Protein AF-A0A7H1RIG4-F1 (afdb_monomer)

Mean predicted aligned error: 4.71 Å

Structure (mmCIF, N/CA/C/O backbone):
data_AF-A0A7H1RIG4-F1
#
_entry.id   AF-A0A7H1RIG4-F1
#
loop_
_atom_site.group_PDB
_atom_site.id
_atom_site.type_symbol
_atom_site.label_atom_id
_atom_site.label_alt_id
_atom_site.label_comp_id
_atom_site.label_asym_id
_atom_site.label_entity_id
_atom_site.label_seq_id
_atom_site.pdbx_PDB_ins_code
_atom_site.Cartn_x
_atom_site.Cartn_y
_atom_site.Cartn_z
_atom_site.occupancy
_atom_site.B_iso_or_equiv
_atom_site.auth_seq_id
_atom_site.auth_comp_id
_atom_site.auth_asym_id
_atom_site.auth_atom_id
_atom_site.pdbx_PDB_model_num
ATOM 1 N N . MET A 1 1 ? -14.682 16.332 10.561 1.00 39.66 1 MET A N 1
ATOM 2 C CA . MET A 1 1 ? -13.768 15.872 11.623 1.00 39.66 1 MET A CA 1
ATOM 3 C C . MET A 1 1 ? -12.580 15.230 10.943 1.00 39.66 1 MET A C 1
ATOM 5 O O . MET A 1 1 ? -12.786 14.329 10.143 1.00 39.66 1 MET A O 1
ATOM 9 N N . SER A 1 2 ? -11.381 15.766 11.148 1.00 47.62 2 SER A N 1
ATOM 10 C CA . SER A 1 2 ? -10.165 15.254 10.517 1.00 47.62 2 SER A CA 1
ATOM 11 C C . SER A 1 2 ? -9.740 13.992 11.257 1.00 47.62 2 SER A C 1
ATOM 13 O O . SER A 1 2 ? -9.126 14.077 12.322 1.00 47.62 2 SER A O 1
ATOM 15 N N . SER A 1 3 ? -10.125 12.828 10.741 1.00 60.34 3 SER A N 1
ATOM 16 C CA . SER A 1 3 ? -9.576 11.561 11.212 1.00 60.34 3 SER A CA 1
ATOM 17 C C . SER A 1 3 ? -8.061 11.608 11.044 1.00 60.34 3 SER A C 1
ATOM 19 O O . SER A 1 3 ? -7.555 11.681 9.924 1.00 60.34 3 SER A O 1
ATOM 21 N N . HIS A 1 4 ? -7.329 11.649 12.157 1.00 81.00 4 HIS A N 1
ATOM 22 C CA . HIS A 1 4 ? -5.872 11.639 12.133 1.00 81.00 4 HIS A CA 1
ATOM 23 C C . HIS A 1 4 ? -5.418 10.227 11.765 1.00 81.00 4 HIS A C 1
ATOM 25 O O . HIS A 1 4 ? -5.380 9.325 12.603 1.00 81.00 4 HIS A O 1
ATOM 31 N N . GLN A 1 5 ? -5.133 10.034 10.481 1.00 89.81 5 GLN A N 1
ATOM 32 C CA . GLN A 1 5 ? -4.573 8.795 9.967 1.00 89.81 5 GLN A CA 1
ATOM 33 C C . GLN A 1 5 ? -3.058 8.789 10.192 1.00 89.81 5 GLN A C 1
ATOM 35 O O . GLN A 1 5 ? -2.374 9.768 9.889 1.00 89.81 5 GLN A O 1
ATOM 40 N N . ILE A 1 6 ? -2.532 7.677 10.697 1.00 92.44 6 ILE A N 1
ATOM 41 C CA . ILE A 1 6 ? -1.096 7.453 10.901 1.00 92.44 6 ILE A CA 1
ATOM 42 C C . ILE A 1 6 ? -0.611 6.326 9.993 1.00 92.44 6 ILE A C 1
ATOM 44 O O . ILE A 1 6 ? -1.405 5.497 9.547 1.00 92.44 6 ILE A O 1
ATOM 48 N N . ALA A 1 7 ? 0.686 6.307 9.692 1.00 94.25 7 ALA A N 1
ATOM 49 C CA . ALA A 1 7 ? 1.285 5.285 8.843 1.00 94.25 7 ALA A CA 1
ATOM 50 C C . ALA A 1 7 ? 1.413 3.965 9.616 1.00 94.25 7 ALA A C 1
ATOM 52 O O . ALA A 1 7 ? 2.240 3.853 10.506 1.00 94.25 7 ALA A O 1
ATOM 53 N N . MET A 1 8 ? 0.620 2.957 9.263 1.00 94.75 8 MET A N 1
ATOM 54 C CA . MET A 1 8 ? 0.595 1.664 9.954 1.00 94.75 8 MET A CA 1
ATOM 55 C C . MET A 1 8 ? 1.655 0.704 9.428 1.00 94.75 8 MET A C 1
ATOM 57 O O . MET A 1 8 ? 2.361 0.052 10.195 1.00 94.75 8 MET A O 1
ATOM 61 N N . PHE A 1 9 ? 1.773 0.633 8.104 1.00 95.44 9 PHE A N 1
ATOM 62 C CA . PHE A 1 9 ? 2.646 -0.315 7.431 1.00 95.44 9 PHE A CA 1
ATOM 63 C C . PHE A 1 9 ? 3.354 0.338 6.256 1.00 95.44 9 PHE A C 1
ATOM 65 O O . PHE A 1 9 ? 2.790 1.196 5.571 1.00 95.44 9 PHE A O 1
ATOM 72 N N . THR A 1 10 ? 4.565 -0.135 5.981 1.00 95.44 10 THR A N 1
ATOM 73 C CA . THR A 1 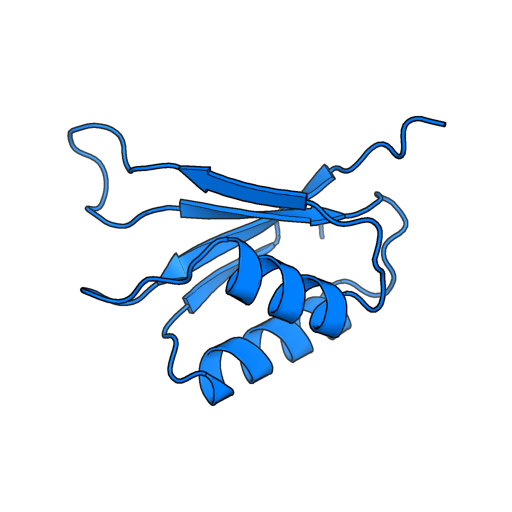10 ? 5.254 0.117 4.714 1.00 95.4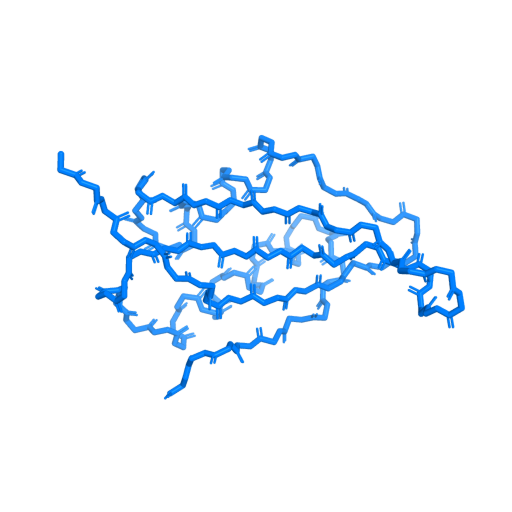4 10 THR A CA 1
ATOM 74 C C . THR A 1 10 ? 5.638 -1.194 4.058 1.00 95.44 10 THR A C 1
ATOM 76 O O . THR A 1 10 ? 5.939 -2.170 4.742 1.00 95.44 10 THR A O 1
ATOM 79 N N . PHE A 1 11 ? 5.618 -1.240 2.729 1.00 95.06 11 PHE A N 1
ATOM 80 C CA . PHE A 1 11 ? 6.121 -2.396 1.999 1.00 95.06 11 PHE A CA 1
ATOM 81 C C . PHE A 1 11 ? 6.693 -2.033 0.635 1.00 95.06 11 PHE A C 1
ATOM 83 O O . PHE A 1 11 ? 6.417 -0.976 0.071 1.00 95.06 11 PHE A O 1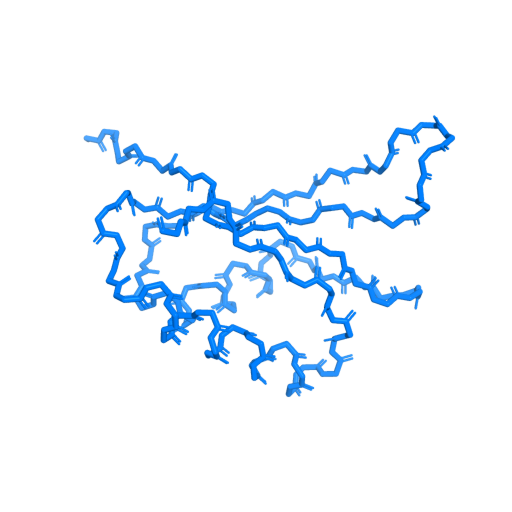
ATOM 90 N N . THR A 1 12 ? 7.485 -2.954 0.098 1.00 94.50 12 THR A N 1
ATOM 91 C CA . THR A 1 12 ? 7.918 -2.960 -1.306 1.00 94.50 12 THR A CA 1
ATOM 92 C C . THR A 1 12 ? 7.419 -4.237 -1.967 1.00 94.50 12 THR A C 1
ATOM 94 O O . THR A 1 12 ? 7.209 -5.232 -1.274 1.00 94.50 12 THR A O 1
ATOM 97 N N . LEU A 1 13 ? 7.219 -4.209 -3.282 1.00 93.50 13 LEU A N 1
ATOM 98 C CA . LEU A 1 13 ? 6.806 -5.379 -4.063 1.00 93.50 13 LEU A CA 1
ATOM 99 C C . LEU A 1 13 ? 8.001 -6.071 -4.733 1.00 93.50 13 LEU A C 1
ATOM 101 O O . LEU A 1 13 ? 9.142 -5.598 -4.644 1.00 93.50 13 LEU A O 1
ATOM 105 N N . GLY A 1 14 ? 7.752 -7.207 -5.383 1.00 90.00 14 GLY A N 1
ATOM 106 C CA . GLY A 1 14 ? 8.715 -7.902 -6.223 1.00 90.00 14 GLY A CA 1
ATOM 107 C C . GLY A 1 14 ? 9.228 -7.029 -7.370 1.00 90.00 14 GLY A C 1
ATOM 108 O O . GLY A 1 14 ? 8.750 -5.922 -7.625 1.00 90.00 14 GLY A O 1
ATOM 109 N N . LYS A 1 15 ? 10.262 -7.513 -8.061 1.00 84.81 15 LYS A N 1
ATOM 110 C CA . LYS A 1 15 ? 10.756 -6.838 -9.267 1.00 84.81 15 LYS A CA 1
ATOM 111 C C . LYS A 1 15 ? 9.647 -6.869 -10.327 1.00 84.81 15 LYS A C 1
ATOM 113 O O . LYS A 1 15 ? 9.013 -7.902 -10.488 1.00 84.81 15 LYS A O 1
ATOM 118 N N . ASP A 1 16 ? 9.428 -5.746 -11.007 1.00 84.69 16 ASP A N 1
ATOM 119 C CA . ASP A 1 16 ? 8.404 -5.572 -12.052 1.00 84.69 16 ASP A CA 1
ATOM 120 C C . ASP A 1 16 ? 6.942 -5.684 -11.560 1.00 84.69 16 ASP A C 1
ATOM 122 O O . ASP A 1 16 ? 6.002 -5.561 -12.344 1.00 84.69 16 ASP A O 1
ATOM 126 N N . GLU A 1 17 ? 6.726 -5.820 -10.248 1.00 90.81 17 GLU A N 1
ATOM 127 C CA . GLU A 1 17 ? 5.401 -5.806 -9.637 1.00 90.81 17 GLU A CA 1
ATOM 128 C C . GLU A 1 17 ? 4.994 -4.393 -9.224 1.00 90.81 17 GLU A C 1
ATOM 130 O O . GLU A 1 17 ? 5.762 -3.614 -8.650 1.00 90.81 17 GLU A O 1
ATOM 135 N N . SER A 1 18 ? 3.730 -4.064 -9.464 1.00 91.38 18 SER A N 1
ATOM 136 C CA . SER A 1 18 ? 3.148 -2.819 -8.991 1.00 91.38 18 SER A CA 1
ATOM 137 C C . SER A 1 18 ? 1.678 -3.006 -8.664 1.00 91.38 18 SER A C 1
ATOM 139 O O . SER A 1 18 ? 0.996 -3.857 -9.232 1.00 91.38 18 SER A O 1
ATOM 141 N N . ILE A 1 19 ? 1.183 -2.190 -7.740 1.00 93.44 19 ILE A N 1
ATOM 142 C CA . ILE A 1 19 ? -0.237 -2.129 -7.420 1.00 93.44 19 ILE A CA 1
ATOM 143 C C . ILE A 1 19 ? -0.713 -0.687 -7.545 1.00 93.44 19 ILE A C 1
ATOM 145 O O . ILE A 1 19 ? -0.127 0.245 -6.992 1.00 93.44 19 ILE A O 1
ATOM 149 N N . GLY A 1 20 ? -1.783 -0.494 -8.314 1.00 93.38 20 GLY A N 1
ATOM 150 C CA . GLY A 1 20 ? -2.402 0.816 -8.474 1.00 93.38 20 GLY A CA 1
ATOM 151 C C . GLY A 1 20 ? -3.076 1.293 -7.179 1.00 93.38 20 GLY A C 1
ATOM 152 O O . GLY A 1 20 ? -3.521 0.471 -6.373 1.00 93.38 20 GLY A O 1
ATOM 153 N N . PRO A 1 21 ? -3.241 2.614 -6.991 1.00 93.31 21 PRO A N 1
ATOM 154 C CA . PRO A 1 21 ? -3.786 3.188 -5.758 1.00 93.31 21 PRO A CA 1
ATOM 155 C C . PRO A 1 21 ? -5.198 2.681 -5.429 1.00 93.31 21 PRO A C 1
ATOM 157 O O . PRO A 1 21 ? -5.502 2.427 -4.267 1.00 93.31 21 PRO A O 1
ATOM 160 N N . HIS A 1 22 ? -6.056 2.464 -6.432 1.00 95.00 22 HIS A N 1
A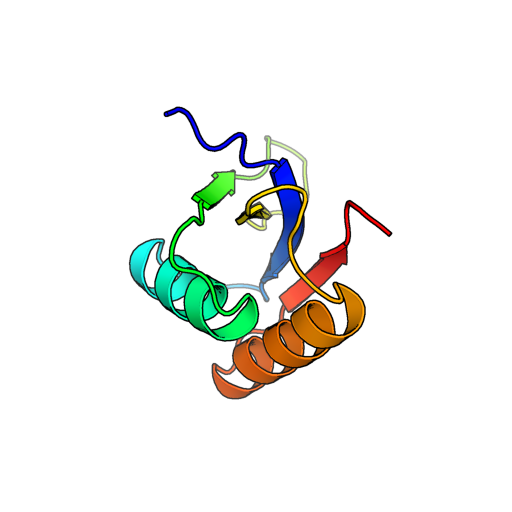TOM 161 C CA . HIS A 1 22 ? -7.406 1.931 -6.215 1.00 95.00 22 HIS A CA 1
ATOM 162 C C . HIS A 1 22 ? -7.399 0.479 -5.726 1.00 95.00 22 HIS A C 1
ATOM 164 O O . HIS A 1 22 ? -8.136 0.135 -4.803 1.00 95.00 22 HIS A O 1
ATOM 170 N N . ALA A 1 23 ? -6.563 -0.374 -6.326 1.00 95.00 23 ALA A N 1
ATOM 171 C CA . ALA A 1 23 ? -6.428 -1.765 -5.909 1.00 95.00 23 ALA A CA 1
ATOM 172 C C . ALA A 1 23 ? -5.833 -1.851 -4.498 1.00 95.00 23 ALA A C 1
ATOM 174 O O . ALA A 1 23 ? -6.375 -2.561 -3.654 1.00 95.00 23 ALA A O 1
ATOM 175 N N . LEU A 1 24 ? -4.804 -1.045 -4.220 1.00 96.25 24 LEU A N 1
ATOM 176 C CA . LEU A 1 24 ? -4.177 -0.971 -2.907 1.00 96.25 24 LEU A CA 1
ATOM 177 C C . LEU A 1 24 ? -5.147 -0.481 -1.830 1.00 96.25 24 LEU A C 1
ATOM 179 O O . LEU A 1 24 ? -5.211 -1.061 -0.752 1.00 96.25 24 LEU A O 1
ATOM 183 N N . ARG A 1 25 ? -5.950 0.547 -2.129 1.00 96.06 25 ARG A N 1
ATOM 184 C CA . ARG A 1 25 ? -6.970 1.056 -1.207 1.00 96.06 25 ARG A CA 1
ATOM 185 C C . ARG A 1 25 ? -8.034 -0.000 -0.902 1.00 9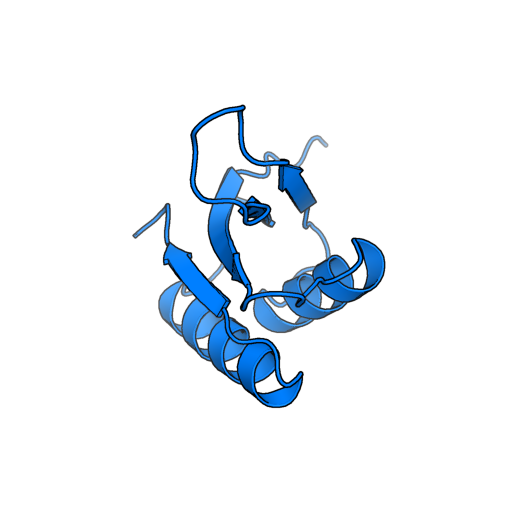6.06 25 ARG A C 1
AT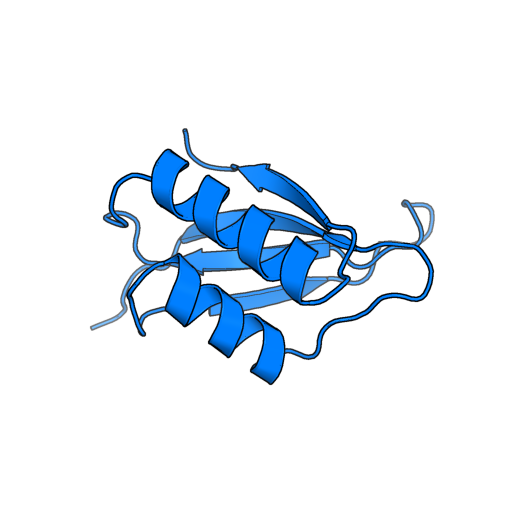OM 187 O O . ARG A 1 25 ? -8.404 -0.157 0.255 1.00 96.06 25 ARG A O 1
ATOM 194 N N . ARG A 1 26 ? -8.508 -0.749 -1.906 1.00 95.88 26 ARG A N 1
ATOM 195 C CA . ARG A 1 26 ? -9.467 -1.849 -1.682 1.00 95.88 26 ARG A CA 1
ATOM 196 C C . ARG A 1 26 ? -8.877 -2.939 -0.794 1.00 95.88 26 ARG A C 1
ATOM 198 O O . ARG A 1 26 ? -9.512 -3.318 0.185 1.00 95.88 26 ARG A O 1
ATOM 205 N N . LEU A 1 27 ? -7.656 -3.374 -1.104 1.00 96.25 27 LEU A N 1
ATOM 206 C CA . LEU A 1 27 ? -6.942 -4.386 -0.331 1.00 96.25 27 LEU A CA 1
ATOM 207 C C . LEU A 1 27 ? -6.761 -3.927 1.122 1.00 96.25 27 LEU A C 1
ATOM 209 O O . LEU A 1 27 ? -7.089 -4.656 2.055 1.00 96.25 27 LEU A O 1
ATOM 213 N N . TRP A 1 28 ? -6.324 -2.682 1.319 1.00 96.38 28 TRP A N 1
ATOM 214 C CA . TRP A 1 28 ? -6.103 -2.133 2.650 1.00 96.38 28 TRP A CA 1
ATOM 215 C C . TRP A 1 28 ? -7.398 -1.960 3.452 1.00 96.38 28 TRP A C 1
ATOM 217 O O . TRP A 1 28 ? -7.426 -2.257 4.645 1.00 96.38 28 TRP A O 1
ATOM 227 N N . SER A 1 29 ? -8.495 -1.551 2.812 1.00 95.62 29 SER A N 1
ATOM 228 C CA . SER A 1 29 ? -9.794 -1.424 3.483 1.00 95.62 29 SER A CA 1
ATOM 229 C C . SER A 1 29 ? -10.312 -2.779 3.965 1.00 95.62 29 SER A C 1
ATOM 231 O O . SER A 1 29 ? -10.798 -2.897 5.087 1.00 95.62 29 SER A O 1
ATOM 233 N N . GLN A 1 30 ? -10.138 -3.822 3.151 1.00 95.50 30 GLN A N 1
ATOM 234 C CA . GLN A 1 30 ? -10.511 -5.190 3.507 1.00 95.50 30 GLN A CA 1
ATOM 235 C C . GLN A 1 30 ? -9.638 -5.753 4.639 1.00 95.50 30 GLN A C 1
ATOM 237 O O . GLN A 1 30 ? -10.169 -6.349 5.573 1.00 95.50 30 GLN A O 1
ATOM 242 N N . ALA A 1 31 ? -8.320 -5.531 4.597 1.00 95.06 31 ALA A N 1
ATOM 243 C CA . ALA A 1 31 ? -7.407 -6.015 5.632 1.00 95.06 31 ALA A CA 1
ATOM 244 C C . ALA A 1 31 ? -7.626 -5.318 6.988 1.00 95.06 31 ALA A C 1
ATOM 246 O O . ALA A 1 31 ? -7.656 -5.979 8.027 1.00 95.06 31 ALA A O 1
ATOM 247 N N . SER A 1 32 ? -7.804 -3.992 6.971 1.00 93.44 32 SER A N 1
ATOM 248 C CA . SER A 1 32 ? -8.000 -3.158 8.168 1.00 93.44 32 SER A CA 1
ATOM 249 C C . SER A 1 32 ? -9.425 -3.208 8.731 1.00 93.44 32 SER A C 1
ATOM 251 O O . SER A 1 32 ? -9.630 -2.899 9.901 1.00 93.44 32 SER A O 1
ATOM 253 N N . GLY A 1 33 ? -10.417 -3.590 7.920 1.00 92.19 33 GLY A N 1
ATOM 254 C CA . GLY A 1 33 ? -11.826 -3.614 8.320 1.00 92.19 33 GLY A CA 1
ATOM 255 C C . GLY A 1 33 ? -12.460 -2.224 8.457 1.00 92.19 33 GLY A C 1
ATOM 256 O O . GLY A 1 33 ? -13.529 -2.103 9.049 1.00 92.19 33 GLY A O 1
ATOM 257 N N . THR A 1 34 ? -11.822 -1.175 7.925 1.00 89.62 34 THR A N 1
ATOM 258 C CA . THR A 1 34 ? -12.327 0.206 7.957 1.00 89.62 34 THR A CA 1
ATOM 259 C C . THR A 1 34 ? -12.228 0.882 6.586 1.00 89.62 34 THR A C 1
ATOM 261 O O . THR A 1 34 ? -11.385 0.552 5.749 1.00 89.62 34 THR A O 1
ATOM 264 N N . GLY A 1 35 ? -13.132 1.831 6.330 1.00 88.12 35 GLY A N 1
ATOM 265 C CA . GLY A 1 35 ? -13.097 2.702 5.150 1.00 88.12 35 GLY A CA 1
ATOM 266 C C . GLY A 1 35 ? -12.279 3.981 5.358 1.00 88.12 35 GLY A C 1
ATOM 267 O O . GLY A 1 35 ? -11.938 4.658 4.382 1.00 88.12 35 GLY A O 1
ATOM 268 N N . ASP A 1 36 ? -11.950 4.304 6.611 1.00 91.69 36 ASP A N 1
ATOM 269 C CA . ASP A 1 36 ? -11.168 5.481 6.988 1.00 91.69 36 ASP A CA 1
ATOM 270 C C . ASP A 1 36 ? -9.673 5.206 6.810 1.00 91.69 36 ASP A C 1
ATOM 272 O O . ASP A 1 36 ? -8.925 5.018 7.763 1.00 91.69 36 ASP A O 1
ATOM 276 N N . ILE A 1 37 ? -9.251 5.100 5.553 1.00 94.25 37 ILE A N 1
ATOM 277 C CA . ILE A 1 37 ? -7.894 4.699 5.191 1.00 94.25 37 ILE A CA 1
ATOM 278 C C . ILE A 1 37 ? -7.239 5.650 4.193 1.00 94.25 37 ILE A C 1
ATOM 280 O O . ILE A 1 37 ? -7.906 6.323 3.398 1.00 94.25 37 ILE A O 1
ATOM 284 N N . GLY A 1 38 ? -5.910 5.628 4.189 1.00 94.81 38 GLY A N 1
ATOM 285 C CA . GLY A 1 38 ? -5.060 6.290 3.210 1.00 94.81 38 GLY A CA 1
ATOM 286 C C . GLY A 1 38 ? -4.042 5.315 2.626 1.00 94.81 38 GLY A C 1
ATOM 287 O O . GLY A 1 38 ? -3.661 4.333 3.262 1.00 94.81 38 GLY A O 1
ATOM 288 N N . VAL A 1 39 ? -3.596 5.584 1.402 1.00 96.38 39 VAL A N 1
ATOM 289 C CA . VAL A 1 39 ? -2.497 4.853 0.761 1.00 96.38 39 VAL A CA 1
ATOM 290 C C . VAL A 1 39 ? -1.596 5.860 0.062 1.00 96.38 39 VAL A C 1
ATOM 292 O O . VAL A 1 39 ? -2.090 6.820 -0.530 1.00 96.38 39 VAL A O 1
ATOM 295 N N . SER A 1 40 ? -0.286 5.657 0.116 1.00 94.88 40 SER A N 1
ATOM 296 C CA . SER A 1 40 ? 0.670 6.439 -0.665 1.00 94.88 40 SER A CA 1
ATOM 297 C C . SER A 1 40 ? 1.689 5.527 -1.335 1.00 94.88 40 SER A C 1
ATOM 299 O O . SER A 1 40 ? 1.948 4.411 -0.883 1.00 94.88 40 SER A O 1
ATOM 301 N N . ARG A 1 41 ? 2.237 6.005 -2.451 1.00 94.12 41 ARG A N 1
ATOM 302 C CA . ARG A 1 41 ? 3.346 5.386 -3.171 1.00 94.12 41 ARG A CA 1
ATOM 303 C C . ARG A 1 41 ? 4.433 6.439 -3.303 1.00 94.12 41 ARG A C 1
ATOM 305 O O . ARG A 1 41 ? 4.165 7.536 -3.789 1.00 94.12 41 ARG A O 1
ATOM 312 N N . LYS A 1 42 ? 5.641 6.102 -2.874 1.00 91.12 42 LYS A N 1
ATOM 313 C CA . LYS A 1 42 ? 6.825 6.938 -3.023 1.00 91.12 42 LYS A CA 1
ATOM 314 C C . LYS A 1 42 ? 7.809 6.221 -3.935 1.00 91.12 42 LYS A C 1
ATOM 316 O O . LYS A 1 42 ? 8.195 5.086 -3.653 1.00 91.12 42 LYS A O 1
ATOM 321 N N . GLU A 1 43 ? 8.198 6.882 -5.019 1.00 87.19 43 GLU A N 1
ATOM 322 C CA . GLU A 1 43 ? 9.300 6.400 -5.847 1.00 87.19 43 GLU A CA 1
ATOM 323 C C . GLU A 1 43 ? 10.601 6.419 -5.035 1.00 87.19 43 GLU A C 1
ATOM 325 O O . GLU A 1 43 ? 10.796 7.319 -4.206 1.00 87.19 43 GLU A O 1
ATOM 330 N N . PRO A 1 44 ? 11.480 5.424 -5.224 1.00 80.94 44 PRO A N 1
ATOM 331 C CA . PRO A 1 44 ? 12.775 5.436 -4.570 1.00 80.94 44 PRO A CA 1
ATOM 332 C C . PRO A 1 44 ? 13.551 6.685 -4.998 1.00 80.94 44 PRO A C 1
ATOM 334 O O . PRO A 1 44 ? 13.499 7.102 -6.154 1.00 80.94 44 PRO A O 1
ATOM 337 N N . ALA A 1 45 ? 14.262 7.296 -4.051 1.00 76.50 45 ALA A N 1
ATOM 338 C CA . ALA A 1 45 ? 15.205 8.356 -4.385 1.00 76.50 45 ALA A CA 1
ATOM 339 C C . ALA A 1 45 ? 16.334 7.787 -5.260 1.00 76.50 45 ALA A C 1
ATOM 341 O O . ALA A 1 45 ? 16.658 6.599 -5.148 1.00 76.50 45 ALA A O 1
ATOM 342 N N . GLU A 1 46 ? 16.953 8.628 -6.094 1.00 68.38 46 GLU A N 1
ATOM 343 C CA . GLU A 1 46 ? 18.132 8.230 -6.870 1.00 68.38 46 GLU A CA 1
ATOM 344 C C . GLU A 1 46 ? 19.179 7.571 -5.954 1.00 68.38 46 GLU A C 1
ATOM 346 O O . GLU A 1 46 ? 19.552 8.112 -4.913 1.00 68.38 46 GLU A O 1
ATOM 351 N N . GLY A 1 47 ? 19.606 6.355 -6.311 1.00 64.94 47 GLY A N 1
ATOM 352 C CA . GLY A 1 47 ? 20.586 5.574 -5.549 1.00 64.94 47 GLY A CA 1
ATOM 353 C C . GLY A 1 47 ? 20.024 4.668 -4.441 1.00 64.94 47 GLY A C 1
ATOM 354 O O . GLY A 1 47 ? 20.787 3.897 -3.860 1.00 64.94 47 GLY A O 1
ATOM 355 N N 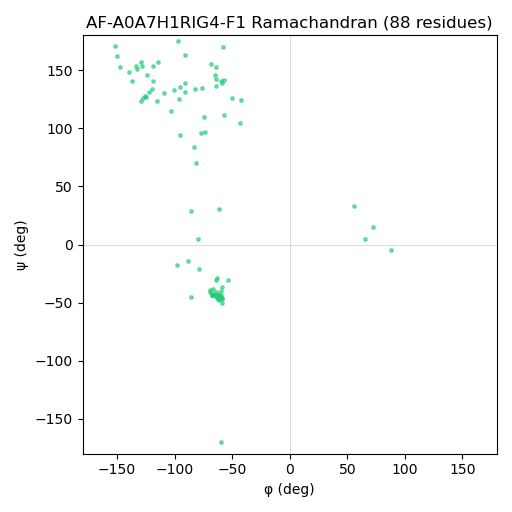. GLN A 1 48 ? 18.717 4.693 -4.149 1.00 63.41 48 GLN A N 1
ATOM 356 C CA . GLN A 1 48 ? 18.070 3.695 -3.281 1.00 63.41 48 GLN A CA 1
ATOM 357 C C . GLN A 1 48 ? 17.535 2.506 -4.089 1.00 63.41 48 GLN A C 1
ATOM 359 O O . GLN A 1 48 ? 17.408 2.577 -5.309 1.00 63.41 48 GLN A O 1
ATOM 364 N N . ARG A 1 49 ? 17.241 1.384 -3.406 1.00 62.91 49 ARG A N 1
ATOM 365 C CA . ARG A 1 49 ? 16.662 0.171 -4.019 1.00 62.91 49 ARG A CA 1
ATOM 366 C C . ARG A 1 49 ? 15.558 0.579 -5.004 1.00 62.91 49 ARG A C 1
ATOM 368 O O . ARG A 1 49 ? 14.622 1.243 -4.582 1.00 62.91 49 ARG A O 1
ATOM 375 N N . ASN A 1 50 ? 15.668 0.151 -6.267 1.00 74.62 50 ASN A N 1
ATOM 376 C CA . ASN A 1 50 ? 14.811 0.491 -7.424 1.00 74.62 50 ASN A CA 1
ATOM 377 C C . ASN A 1 50 ? 13.320 0.086 -7.298 1.00 74.62 50 ASN A C 1
ATOM 379 O O . ASN A 1 50 ? 12.681 -0.265 -8.287 1.00 74.62 50 ASN A O 1
ATOM 383 N N . ARG A 1 51 ? 12.748 0.049 -6.095 1.00 86.69 51 ARG A N 1
ATOM 384 C CA . ARG A 1 51 ? 11.382 -0.401 -5.844 1.00 86.69 51 ARG A CA 1
ATOM 385 C C . ARG A 1 51 ? 10.590 0.707 -5.158 1.00 86.69 51 ARG A C 1
ATOM 387 O O . ARG A 1 51 ? 11.071 1.245 -4.160 1.00 86.69 51 ARG A O 1
ATOM 394 N N . PRO A 1 52 ? 9.378 1.018 -5.643 1.00 90.25 52 PRO A N 1
ATOM 395 C CA . PRO A 1 52 ? 8.478 1.923 -4.950 1.00 90.25 52 PRO A CA 1
ATOM 396 C C . PRO A 1 52 ? 8.183 1.434 -3.533 1.00 90.25 52 PRO A C 1
ATOM 398 O O . PRO A 1 52 ? 7.997 0.234 -3.303 1.00 90.25 52 PRO A O 1
ATOM 401 N N . ILE A 1 53 ? 8.110 2.378 -2.600 1.00 92.88 53 ILE A N 1
ATOM 402 C CA . ILE A 1 53 ? 7.656 2.132 -1.234 1.00 92.88 53 ILE A CA 1
ATOM 403 C C . ILE A 1 53 ? 6.181 2.504 -1.163 1.00 92.88 53 ILE A C 1
ATOM 405 O O . ILE A 1 53 ? 5.789 3.623 -1.500 1.00 92.88 53 ILE A O 1
ATOM 409 N N . TYR A 1 54 ? 5.370 1.561 -0.709 1.00 95.62 54 TYR A N 1
ATOM 410 C CA . TYR A 1 54 ? 3.952 1.748 -0.455 1.00 95.62 54 TYR A CA 1
ATOM 411 C C . TYR A 1 54 ? 3.738 1.948 1.041 1.00 95.62 54 TYR A C 1
ATOM 413 O O . TYR A 1 54 ? 4.260 1.170 1.839 1.00 95.62 54 TYR A O 1
ATOM 421 N N . THR A 1 55 ? 2.956 2.956 1.418 1.00 96.31 55 THR A N 1
ATOM 422 C CA . THR A 1 55 ? 2.606 3.239 2.817 1.00 96.31 55 THR A CA 1
ATOM 423 C C . THR A 1 55 ? 1.099 3.157 2.998 1.00 96.31 55 THR A C 1
ATOM 425 O O . THR A 1 55 ? 0.337 3.707 2.199 1.00 96.31 55 THR A O 1
ATOM 428 N N . LEU A 1 56 ? 0.673 2.477 4.058 1.00 96.56 56 LEU A N 1
ATOM 429 C CA . LEU A 1 56 ? -0.727 2.278 4.416 1.00 96.56 56 LEU A CA 1
ATOM 430 C C . LEU A 1 56 ? -1.061 3.086 5.663 1.00 96.56 56 LEU A C 1
ATOM 432 O O . LEU A 1 56 ? -0.352 2.992 6.663 1.00 96.56 56 LEU A O 1
ATOM 436 N N . TYR A 1 57 ? -2.146 3.853 5.606 1.00 95.44 57 TYR A N 1
ATOM 437 C CA . TYR A 1 57 ? -2.581 4.730 6.687 1.00 95.44 57 TYR A CA 1
ATOM 438 C C . TYR A 1 57 ? -3.963 4.336 7.189 1.00 95.44 57 TYR A C 1
ATOM 440 O O . TYR A 1 57 ? -4.841 3.994 6.395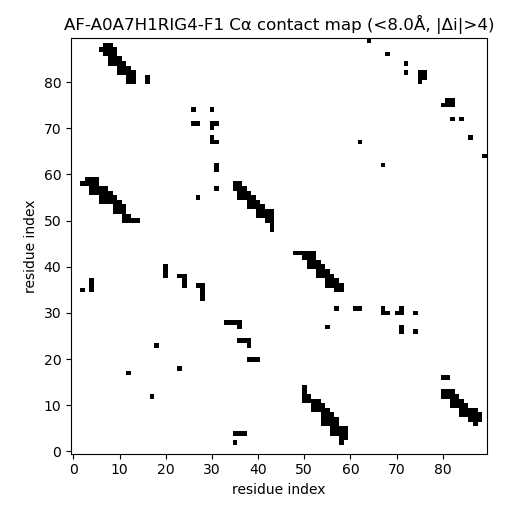 1.00 95.44 57 TYR A O 1
ATOM 448 N N . ALA A 1 58 ? -4.163 4.411 8.497 1.00 93.81 58 ALA A N 1
ATOM 449 C CA . ALA A 1 58 ? -5.446 4.173 9.155 1.00 93.81 58 ALA A CA 1
ATOM 450 C C . ALA A 1 58 ? -5.520 4.990 10.457 1.00 93.81 58 ALA A C 1
ATOM 452 O O . ALA A 1 58 ? -4.507 5.575 10.859 1.00 93.81 58 ALA A O 1
ATOM 453 N N . PRO A 1 59 ? -6.681 5.067 11.129 1.00 91.94 59 PRO A N 1
ATOM 454 C CA . PRO A 1 59 ? -6.806 5.770 12.395 1.00 91.94 59 PRO A CA 1
ATOM 455 C C . PRO A 1 59 ? -5.957 5.068 13.454 1.00 91.94 59 PRO A C 1
ATOM 457 O O . PRO A 1 59 ? -5.864 3.844 13.453 1.00 91.94 59 PRO A O 1
ATOM 460 N N . GLN A 1 60 ? -5.371 5.825 14.382 1.00 86.31 60 GLN A N 1
ATOM 461 C CA . GLN A 1 60 ? -4.493 5.280 15.430 1.00 86.31 60 GLN A CA 1
ATOM 462 C C . GLN A 1 60 ? -5.135 4.146 16.248 1.00 86.31 60 GLN A C 1
ATOM 464 O O . GLN A 1 60 ? -4.442 3.245 16.704 1.00 86.31 60 GLN A O 1
ATOM 469 N N . GLN A 1 61 ? -6.459 4.174 16.407 1.00 85.06 61 GLN A N 1
ATOM 470 C CA . GLN A 1 61 ? -7.237 3.165 17.130 1.00 85.06 61 GLN A CA 1
ATOM 471 C C . GLN A 1 61 ? -7.634 1.972 16.245 1.00 85.06 61 GLN A C 1
ATOM 473 O O . GLN A 1 61 ? -8.685 1.365 16.454 1.00 85.06 61 GLN A O 1
ATOM 478 N N . LEU A 1 62 ? -6.830 1.651 15.228 1.00 84.69 62 LEU A N 1
ATOM 479 C CA . LEU A 1 62 ? -7.019 0.427 14.464 1.00 84.69 62 LEU A CA 1
ATOM 480 C C . LEU A 1 62 ? -6.920 -0.767 15.426 1.00 84.69 62 LEU A C 1
ATOM 482 O O . LEU A 1 62 ? -6.096 -0.759 16.340 1.00 84.69 62 LEU A O 1
ATOM 486 N N . GLY A 1 63 ? -7.801 -1.758 15.250 1.00 81.06 63 GLY A N 1
ATOM 487 C CA . GLY A 1 63 ? -7.811 -2.975 16.066 1.00 81.06 63 GLY A CA 1
ATOM 488 C C . GLY A 1 63 ? -6.498 -3.764 15.969 1.00 81.06 63 GLY A C 1
ATOM 489 O O . GLY A 1 63 ? -5.521 -3.289 15.403 1.00 81.06 63 GLY A O 1
ATOM 490 N N . ASP A 1 64 ? -6.478 -4.988 16.500 1.00 88.50 64 ASP A N 1
ATOM 491 C CA . ASP A 1 64 ? -5.266 -5.817 16.607 1.00 88.50 64 ASP A CA 1
ATOM 492 C C . ASP A 1 64 ? -4.392 -5.804 15.333 1.00 88.50 64 ASP A C 1
ATOM 494 O O . ASP A 1 64 ? -4.702 -6.449 14.322 1.00 88.50 64 ASP A O 1
ATOM 498 N N . LEU A 1 65 ? -3.278 -5.064 15.401 1.00 89.62 65 LEU A N 1
ATOM 499 C CA . LEU A 1 65 ? -2.381 -4.845 14.270 1.00 89.62 65 LEU A CA 1
ATOM 500 C C . LEU A 1 65 ? -1.744 -6.144 13.784 1.00 89.62 65 LEU A C 1
ATOM 502 O O . LEU A 1 65 ? -1.492 -6.264 12.589 1.00 89.62 65 LEU A O 1
ATOM 506 N N . ARG A 1 66 ? -1.546 -7.141 14.656 1.00 91.31 66 ARG A N 1
ATOM 507 C CA . ARG A 1 66 ? -0.989 -8.441 14.254 1.00 91.31 66 ARG A CA 1
ATOM 508 C C . ARG A 1 66 ? -1.980 -9.215 13.397 1.00 91.31 66 ARG A C 1
ATOM 510 O O . ARG A 1 66 ? -1.596 -9.816 12.396 1.00 91.31 66 ARG A O 1
ATOM 517 N N . VAL A 1 67 ? -3.264 -9.171 13.756 1.00 93.06 67 VAL A N 1
ATOM 518 C CA . VAL A 1 67 ? -4.334 -9.793 12.960 1.00 93.06 67 VAL A CA 1
ATOM 519 C C . VAL A 1 67 ? -4.489 -9.078 11.619 1.00 93.06 67 VAL A C 1
ATOM 521 O O . VAL A 1 67 ? -4.616 -9.735 10.583 1.00 93.06 67 VAL A O 1
ATOM 524 N N . VAL A 1 68 ? -4.447 -7.743 11.618 1.00 94.19 68 VAL A N 1
ATOM 525 C CA . VAL A 1 68 ? -4.494 -6.939 10.387 1.00 94.19 68 VAL A CA 1
ATOM 526 C C . VAL A 1 68 ? -3.291 -7.241 9.490 1.00 94.19 68 VAL A C 1
ATOM 528 O O . VAL A 1 68 ? -3.464 -7.440 8.289 1.00 94.19 68 VAL A O 1
ATOM 531 N N . GLU A 1 69 ? -2.089 -7.335 10.057 1.00 94.44 69 GLU A N 1
ATOM 532 C CA . GLU A 1 69 ? -0.867 -7.668 9.327 1.00 94.44 69 GLU A CA 1
ATOM 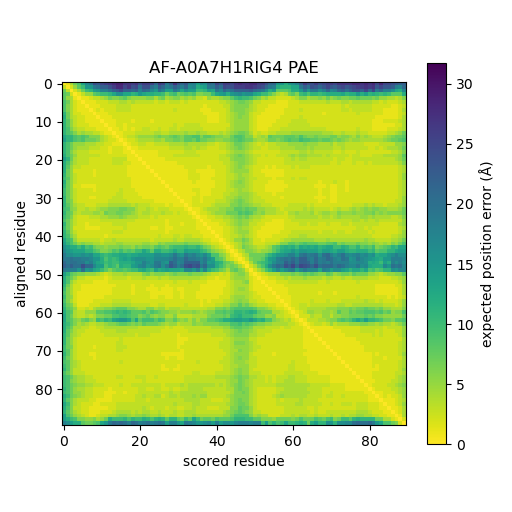533 C C . GLU A 1 69 ? -0.946 -9.063 8.697 1.00 94.44 69 GLU A C 1
ATOM 535 O O . GLU A 1 69 ? -0.661 -9.218 7.510 1.00 94.44 69 GLU A O 1
ATOM 540 N N . ALA A 1 70 ? -1.380 -10.074 9.457 1.00 95.06 70 ALA A N 1
ATOM 541 C CA . ALA A 1 70 ? -1.529 -11.437 8.954 1.00 95.06 70 ALA A CA 1
ATOM 542 C C . ALA A 1 70 ? -2.519 -11.507 7.778 1.00 95.06 70 ALA A C 1
ATOM 544 O O . ALA A 1 70 ? -2.231 -12.133 6.756 1.00 95.06 70 ALA A O 1
ATOM 545 N N . ARG A 1 71 ? -3.658 -10.807 7.880 1.00 95.56 71 ARG A N 1
ATOM 546 C CA . ARG A 1 71 ? -4.632 -10.692 6.779 1.00 95.56 71 ARG A CA 1
ATOM 547 C C . ARG A 1 71 ? -4.037 -9.983 5.570 1.00 95.56 71 ARG A C 1
ATOM 549 O O . ARG A 1 71 ? -4.186 -10.462 4.451 1.00 95.56 71 ARG A O 1
ATOM 556 N N . LEU A 1 72 ? -3.350 -8.864 5.792 1.00 95.69 72 LEU A N 1
ATOM 557 C CA . LEU A 1 72 ? -2.711 -8.083 4.739 1.00 95.69 72 LEU A CA 1
ATOM 558 C C . LEU A 1 72 ? -1.689 -8.926 3.962 1.00 95.69 72 LEU A C 1
ATOM 560 O O . LEU A 1 72 ? -1.723 -8.933 2.732 1.00 95.69 72 LEU A O 1
ATOM 564 N N . ARG A 1 73 ? -0.829 -9.676 4.663 1.00 95.50 73 ARG A N 1
ATOM 565 C CA . ARG A 1 73 ? 0.140 -10.599 4.048 1.00 95.50 73 ARG A CA 1
ATOM 566 C C . ARG A 1 73 ? -0.560 -11.658 3.197 1.00 95.50 73 ARG A C 1
ATOM 568 O O . ARG A 1 73 ? -0.251 -11.776 2.017 1.00 95.50 73 ARG A O 1
ATOM 575 N N . HIS A 1 74 ? -1.571 -12.328 3.750 1.00 95.69 74 HIS A N 1
ATOM 576 C CA . HIS A 1 74 ? -2.334 -13.350 3.029 1.00 95.69 74 HIS A CA 1
ATOM 577 C C . HIS A 1 74 ? -3.018 -12.811 1.759 1.00 95.69 74 HIS A C 1
ATOM 579 O O . HIS A 1 74 ? -3.040 -13.466 0.717 1.00 95.69 74 HIS A O 1
ATOM 585 N N . MET A 1 75 ? -3.563 -11.593 1.817 1.00 95.88 75 MET A N 1
ATOM 586 C CA . MET A 1 75 ? -4.197 -10.953 0.662 1.00 95.88 75 MET A CA 1
ATOM 587 C C . MET A 1 75 ? -3.193 -10.570 -0.429 1.00 95.88 75 MET A C 1
ATOM 589 O O . MET A 1 75 ? -3.499 -10.715 -1.611 1.00 95.88 75 MET A O 1
ATOM 593 N N . LEU A 1 76 ? -2.007 -10.087 -0.049 1.00 95.44 76 LEU A N 1
ATOM 594 C CA . LEU A 1 76 ? -0.927 -9.785 -0.994 1.00 95.44 76 LEU A CA 1
ATOM 595 C C . LEU A 1 76 ? -0.436 -11.067 -1.681 1.00 95.44 76 LEU A C 1
ATOM 597 O O . LEU A 1 76 ? -0.336 -11.097 -2.905 1.00 95.44 76 LEU A O 1
ATOM 601 N N . GLU A 1 77 ? -0.250 -12.146 -0.922 1.00 94.50 77 GLU A N 1
ATOM 602 C CA . GLU A 1 77 ? 0.102 -13.468 -1.456 1.00 94.50 77 GLU A CA 1
ATOM 603 C C . GLU A 1 77 ? -0.962 -13.999 -2.428 1.00 94.50 77 GLU A C 1
ATOM 605 O O . GLU A 1 77 ? -0.632 -14.439 -3.528 1.00 94.50 77 GLU A O 1
ATOM 610 N N . THR A 1 78 ? -2.246 -13.891 -2.071 1.00 94.88 78 THR A N 1
ATOM 611 C CA . THR A 1 78 ? -3.372 -14.306 -2.932 1.00 94.88 78 THR A CA 1
ATOM 612 C C . THR A 1 78 ? -3.453 -13.478 -4.218 1.00 94.88 78 THR A C 1
ATOM 614 O O . THR A 1 78 ? -3.873 -13.977 -5.258 1.00 94.88 78 THR A O 1
ATOM 617 N N . ALA A 1 79 ? -3.029 -12.213 -4.170 1.00 92.44 79 ALA A N 1
ATOM 618 C CA . ALA A 1 79 ? -2.918 -11.348 -5.341 1.00 92.44 79 ALA A CA 1
ATOM 619 C C . ALA A 1 79 ? -1.642 -11.603 -6.170 1.00 92.44 79 ALA A C 1
ATOM 621 O O . ALA A 1 79 ? -1.389 -10.861 -7.118 1.00 92.44 79 ALA A O 1
ATOM 622 N N . HIS A 1 80 ? -0.842 -12.619 -5.819 1.00 93.06 80 HIS A N 1
ATOM 623 C CA . HIS A 1 80 ? 0.470 -12.908 -6.404 1.00 93.06 80 HIS A CA 1
ATOM 624 C C . HIS A 1 80 ? 1.443 -11.719 -6.327 1.00 93.06 80 HIS A C 1
ATOM 626 O O . HIS A 1 80 ? 2.267 -11.520 -7.215 1.00 93.06 80 HIS A O 1
ATOM 632 N N . LEU A 1 81 ? 1.335 -10.921 -5.259 1.00 94.25 81 LEU A N 1
ATOM 633 C CA . LEU A 1 81 ? 2.195 -9.776 -4.982 1.00 94.25 81 LEU A CA 1
ATOM 634 C C . LEU A 1 81 ? 3.215 -10.141 -3.904 1.00 94.25 81 LEU A C 1
ATOM 636 O O . LEU A 1 81 ? 2.870 -10.351 -2.738 1.00 94.25 81 LEU A O 1
ATOM 640 N N . HIS A 1 82 ? 4.492 -10.159 -4.273 1.00 93.75 82 HIS A N 1
ATOM 641 C CA . HIS A 1 82 ? 5.583 -10.515 -3.374 1.00 93.75 82 HIS A CA 1
ATOM 642 C C . HIS A 1 82 ? 5.992 -9.304 -2.533 1.00 93.75 82 HIS A C 1
ATOM 644 O O . HIS A 1 82 ? 6.933 -8.571 -2.847 1.00 93.75 82 HIS A O 1
ATOM 650 N N . ALA A 1 83 ? 5.263 -9.086 -1.440 1.00 93.50 83 ALA A N 1
ATOM 651 C CA . ALA A 1 83 ? 5.465 -7.936 -0.575 1.00 93.50 83 ALA A CA 1
ATOM 652 C C . ALA A 1 83 ? 6.466 -8.197 0.563 1.00 93.50 83 ALA A C 1
ATOM 654 O O . ALA A 1 83 ? 6.339 -9.144 1.335 1.00 93.50 83 ALA A O 1
ATOM 655 N N . SER A 1 84 ? 7.421 -7.283 0.737 1.00 93.25 84 SER A N 1
ATOM 656 C CA . SER A 1 84 ? 8.228 -7.179 1.960 1.00 93.25 84 SER A CA 1
ATOM 657 C C . SER A 1 84 ? 7.606 -6.130 2.880 1.00 93.25 84 SER A C 1
ATOM 659 O O . SER A 1 84 ? 7.854 -4.941 2.690 1.00 93.25 84 SER A O 1
ATOM 661 N N . LEU A 1 85 ? 6.761 -6.574 3.817 1.00 94.06 85 LEU A N 1
ATOM 662 C CA . LEU A 1 85 ? 5.951 -5.736 4.711 1.00 94.06 85 LEU A CA 1
ATOM 663 C C . LEU A 1 85 ? 6.623 -5.496 6.073 1.00 94.06 85 LEU A C 1
ATOM 665 O O . LEU A 1 85 ? 7.079 -6.449 6.710 1.00 94.06 85 LEU A O 1
ATOM 669 N N . THR A 1 86 ? 6.587 -4.243 6.529 1.00 93.94 86 THR A N 1
ATOM 670 C CA . THR A 1 86 ? 7.105 -3.760 7.816 1.00 93.94 86 THR A CA 1
ATOM 671 C C . THR A 1 86 ? 6.016 -2.987 8.562 1.00 93.94 86 THR A C 1
ATOM 673 O O . THR A 1 86 ? 5.463 -2.023 8.023 1.00 93.94 86 THR A O 1
ATOM 676 N N . ALA A 1 87 ? 5.730 -3.376 9.807 1.00 92.06 87 ALA A N 1
ATOM 677 C CA . ALA A 1 87 ? 4.882 -2.612 10.722 1.00 92.06 87 ALA A CA 1
ATOM 678 C C . ALA A 1 87 ? 5.648 -1.405 11.285 1.00 92.06 87 ALA A C 1
ATOM 680 O O . ALA A 1 87 ? 6.808 -1.533 11.674 1.00 92.06 87 ALA A O 1
ATOM 681 N N . LEU A 1 88 ? 5.011 -0.233 11.315 1.00 89.19 88 LEU A N 1
ATOM 682 C CA . LEU A 1 88 ? 5.591 0.997 11.875 1.00 89.19 88 LEU A CA 1
ATOM 683 C C . LEU A 1 88 ? 5.132 1.275 13.312 1.00 89.19 88 LEU A C 1
ATOM 685 O O . LEU A 1 88 ? 5.768 2.050 14.025 1.00 89.19 88 LEU A O 1
ATOM 689 N N . HIS A 1 89 ? 4.044 0.634 13.733 1.00 76.19 89 HIS A N 1
ATOM 690 C CA . HIS A 1 89 ? 3.483 0.727 15.073 1.00 76.19 89 HIS A CA 1
ATOM 691 C C . HIS A 1 89 ? 3.277 -0.698 15.605 1.00 76.19 89 HIS A C 1
ATOM 693 O O . HIS A 1 89 ? 2.634 -1.507 14.935 1.00 76.19 89 HIS A O 1
ATOM 699 N N . VAL A 1 90 ? 3.872 -1.008 16.761 1.00 59.91 90 VAL A N 1
ATOM 700 C CA . VAL A 1 90 ? 3.837 -2.319 17.440 1.00 59.91 90 VAL A CA 1
ATOM 701 C C . VAL A 1 90 ? 3.519 -2.163 18.916 1.00 59.91 90 VAL A C 1
ATOM 703 O O . VAL A 1 90 ? 3.892 -1.108 19.479 1.00 59.91 90 VAL A O 1
#

Sequence (90 aa):
MSSHQIAMFTFTLGKDESIGPHALRRLWSQASGTGDIGVSRKEPAEGQRNRPIYTLYAPQQLGDLRVVEARLRHMLETAHLHASLTALHV

Radius of gyration: 12.75 Å; Cα contacts (8 Å, |Δi|>4): 139; chains: 1; bounding box: 34×30×30 Å

Secondary structure (DSSP, 8-state):
----EEEEEEEE--TT----HHHHHHHHHHHHT-S--EEEEEPPPTTS-SSPEEEEEEETT-S-HHHHHHHHHHHHHHTT---EEEES--

Nearest PDB structures (foldseek):
  6mmc-assembly1_A  TM=5.139E-01  e=1.295E-02  Cyanobium sp. PCC 7001
  1u8s-assembly1_B  TM=4.880E-01  e=1.471E-02  Vibrio cholerae
  1u8s-assembly1_A  TM=5.299E-01  e=2.610E-02  Vibrio cholerae
  5bjr-assembly1_A  TM=5.176E-01  e=3.825E-02  Caenorhabditis elegans
  7r30-assembly1_B  TM=4.880E-01  e=4.345E-02  Synechocystis sp. PCC 6803

Solvent-accessible surface area (backbone atoms only — not comparable to full-atom values): 5337 Å² total; per-residue (Å²): 131,86,76,66,60,40,70,44,36,40,30,32,53,40,89,97,53,83,77,55,70,69,61,47,46,52,52,49,28,64,35,66,72,43,86,71,60,48,72,48,76,41,76,49,57,93,92,47,71,95,47,50,40,37,38,37,27,30,43,82,84,60,68,68,60,69,61,30,48,53,44,41,51,54,52,33,52,75,67,72,40,56,63,56,74,42,74,70,66,131

pLDDT: mean 88.93, std 10.96, range [39.66, 96.56]

Foldseek 3Di:
DDQDKDFFKKKWWDVPDDDDQVRVLVLLCVLQVHNQKDKDWDQDDPPDDRTIMITIIHHPPGPDSVSSVVSSVVSCVVVVIHMDMDTPDD